Protein AF-A0A3C1DVZ7-F1 (afdb_monomer_lite)

Foldseek 3Di:
DPPVLLVVLVVCLVVLVLQLCCLQVPLPVCCPRNPHNDPPSVVSNVVSVVSVVSNVVSVCVNVDDD

pLDDT: mean 93.99, std 8.24, range [58.28, 98.38]

Structure (mmCIF, N/CA/C/O backbone):
data_AF-A0A3C1DVZ7-F1
#
_entry.id   AF-A0A3C1DVZ7-F1
#
loop_
_atom_site.group_PDB
_atom_site.id
_atom_site.type_symbol
_atom_site.label_atom_id
_atom_site.label_alt_id
_atom_site.label_comp_id
_atom_site.label_asym_id
_atom_site.label_entity_id
_atom_site.label_seq_id
_atom_site.pdbx_PDB_ins_code
_atom_site.Cartn_x
_atom_site.Cartn_y
_atom_site.Cartn_z
_atom_site.occupancy
_atom_site.B_iso_or_equiv
_atom_site.auth_seq_id
_atom_site.auth_comp_id
_atom_site.auth_asym_id
_atom_site.auth_atom_id
_atom_site.pdbx_PDB_model_num
ATOM 1 N N . MET A 1 1 ? -11.718 5.392 22.309 1.00 58.28 1 MET A N 1
ATOM 2 C CA . MET A 1 1 ? -11.360 6.115 21.053 1.00 58.28 1 MET A CA 1
ATOM 3 C C . MET A 1 1 ? -12.550 6.900 20.505 1.00 58.28 1 MET A C 1
ATOM 5 O O . MET A 1 1 ? -13.668 6.408 20.604 1.00 58.28 1 MET A O 1
ATOM 9 N N . LEU A 1 2 ? -12.342 8.082 19.904 1.00 74.38 2 LEU A N 1
ATOM 10 C CA . LEU A 1 2 ? -13.413 8.806 19.200 1.00 74.38 2 LEU A CA 1
ATOM 11 C C . LEU A 1 2 ? -13.978 7.909 18.084 1.00 74.38 2 LEU A C 1
ATOM 13 O O . LEU A 1 2 ? -13.216 7.459 17.226 1.00 74.38 2 LEU A O 1
ATOM 17 N N . SER A 1 3 ? -15.294 7.666 18.065 1.00 80.69 3 SER A N 1
ATOM 18 C CA . SER A 1 3 ? -15.954 6.854 17.025 1.00 80.69 3 SER A CA 1
ATOM 19 C C . SER A 1 3 ? -15.560 7.289 15.608 1.00 80.69 3 SER A C 1
ATOM 21 O O . SER A 1 3 ? -15.405 6.447 14.725 1.00 80.69 3 SER A O 1
ATOM 23 N N . SER A 1 4 ? -15.317 8.588 15.409 1.00 83.44 4 SER A N 1
ATOM 24 C CA . SER A 1 4 ? -14.850 9.178 14.152 1.00 83.44 4 SER A CA 1
ATOM 25 C C . SER A 1 4 ? -13.513 8.603 13.669 1.00 83.44 4 SER A C 1
ATOM 27 O O . SER A 1 4 ? -13.385 8.268 12.495 1.00 83.44 4 SER A O 1
ATOM 29 N N . THR A 1 5 ? -12.530 8.421 14.558 1.00 88.56 5 THR A N 1
ATOM 30 C CA . THR A 1 5 ? -11.207 7.878 14.199 1.00 88.56 5 THR A CA 1
ATOM 31 C C . THR A 1 5 ? -11.305 6.417 13.768 1.00 88.56 5 THR A C 1
ATOM 33 O O . THR A 1 5 ? -10.617 5.992 12.842 1.00 88.56 5 THR A O 1
ATOM 36 N N . ARG A 1 6 ? -12.206 5.652 14.396 1.00 88.56 6 ARG A N 1
ATOM 37 C CA . ARG A 1 6 ? -12.453 4.255 14.028 1.00 88.56 6 ARG A CA 1
ATOM 38 C C . ARG A 1 6 ? -13.083 4.144 12.644 1.00 88.56 6 ARG A C 1
ATOM 40 O O . ARG A 1 6 ? -12.620 3.352 11.830 1.00 88.56 6 ARG A O 1
ATOM 47 N N . TRP A 1 7 ? -14.109 4.950 12.368 1.00 92.44 7 TRP A N 1
ATOM 48 C CA . TRP A 1 7 ? -14.747 4.996 11.050 1.00 92.44 7 TRP A CA 1
ATOM 49 C C . TRP A 1 7 ? -13.769 5.399 9.953 1.00 92.44 7 TRP A C 1
ATOM 51 O O . TRP A 1 7 ? -13.728 4.759 8.905 1.00 92.44 7 TRP A O 1
ATOM 61 N N . LEU A 1 8 ? -12.933 6.401 10.226 1.00 93.19 8 LEU A N 1
ATOM 62 C CA . LEU A 1 8 ? -11.885 6.814 9.305 1.00 93.19 8 LEU A CA 1
ATOM 63 C C . LEU A 1 8 ? -10.890 5.675 9.038 1.00 93.19 8 LEU A C 1
ATOM 65 O O . LEU A 1 8 ? -10.559 5.419 7.886 1.00 93.19 8 LEU A O 1
ATOM 69 N N . GLY A 1 9 ? -10.466 4.946 10.075 1.00 93.12 9 GLY A N 1
ATOM 70 C CA . GLY A 1 9 ? -9.584 3.786 9.926 1.00 93.12 9 GLY A CA 1
ATOM 71 C C . GLY A 1 9 ? -10.187 2.677 9.059 1.00 93.12 9 GLY A C 1
ATOM 72 O O . GLY A 1 9 ? -9.503 2.154 8.182 1.00 93.12 9 GLY A O 1
ATOM 73 N N . ILE A 1 10 ? -11.473 2.362 9.247 1.00 94.50 10 ILE A N 1
ATOM 74 C CA . ILE A 1 10 ? -12.199 1.378 8.424 1.00 94.50 10 ILE A CA 1
ATOM 75 C C . ILE A 1 10 ? -12.244 1.823 6.959 1.00 94.50 10 ILE A C 1
ATOM 77 O O . ILE A 1 10 ? -12.041 1.001 6.070 1.00 94.50 10 ILE A O 1
ATOM 81 N N . LEU A 1 11 ? -12.485 3.113 6.708 1.00 96.56 11 LEU A N 1
ATOM 82 C CA . LEU A 1 11 ? -12.538 3.665 5.356 1.00 96.56 11 LEU A CA 1
ATOM 83 C C . LEU A 1 11 ? -11.164 3.652 4.672 1.00 96.56 11 LEU A C 1
ATOM 85 O O . LEU A 1 11 ? -11.078 3.354 3.488 1.00 96.56 11 LEU A O 1
ATOM 89 N N . ILE A 1 12 ? -10.098 3.967 5.410 1.00 96.06 12 ILE A N 1
ATOM 90 C CA . ILE A 1 12 ? -8.730 4.104 4.893 1.00 96.06 12 ILE A CA 1
ATOM 91 C C . ILE A 1 12 ? -8.070 2.739 4.628 1.00 96.06 12 ILE A C 1
ATOM 93 O O . ILE A 1 12 ? -7.393 2.570 3.613 1.00 96.06 12 ILE A O 1
ATOM 97 N N . LEU A 1 13 ? -8.290 1.747 5.498 1.00 97.12 13 LEU A N 1
ATOM 98 C CA . LEU A 1 13 ? -7.698 0.406 5.403 1.00 97.12 13 LEU A CA 1
ATOM 99 C C . LEU A 1 13 ? -7.757 -0.256 4.013 1.00 97.12 13 LEU A C 1
ATOM 101 O O . LEU A 1 13 ? -6.700 -0.691 3.550 1.00 97.12 13 LEU A O 1
ATOM 105 N N . PRO A 1 14 ? -8.910 -0.348 3.318 1.00 97.88 14 PRO A N 1
ATOM 106 C CA . PRO A 1 14 ? -8.973 -1.007 2.014 1.00 97.88 14 PRO A CA 1
ATOM 107 C C . PRO A 1 14 ? -8.075 -0.336 0.967 1.00 97.88 14 PRO A C 1
ATOM 109 O O . PRO A 1 14 ? -7.479 -1.036 0.149 1.00 97.88 14 PRO A O 1
ATOM 112 N N . PHE A 1 15 ? -7.906 0.990 1.019 1.00 97.62 15 PHE A N 1
ATOM 113 C CA . PHE A 1 15 ? -7.010 1.706 0.108 1.00 97.62 15 PHE A CA 1
ATOM 114 C C . PHE A 1 15 ? -5.544 1.373 0.371 1.00 97.62 15 PHE A C 1
ATOM 116 O O . PHE A 1 15 ? -4.794 1.171 -0.582 1.00 97.62 15 PHE A O 1
ATOM 123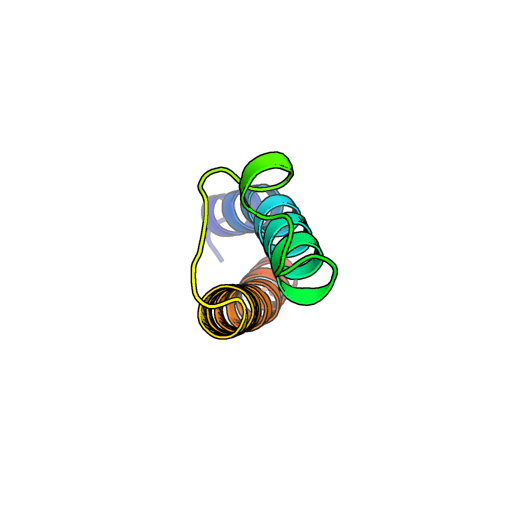 N N . LEU A 1 16 ? -5.129 1.266 1.640 1.00 97.81 16 LEU A N 1
ATOM 124 C CA . LEU A 1 16 ? -3.754 0.866 1.952 1.00 97.81 16 LEU A CA 1
ATOM 125 C C . LEU A 1 16 ? -3.490 -0.574 1.537 1.00 97.81 16 LEU A C 1
ATOM 127 O O . LEU A 1 16 ? -2.438 -0.847 0.972 1.00 97.81 16 LEU A O 1
ATOM 131 N N . VAL A 1 17 ? -4.438 -1.481 1.784 1.00 98.31 17 VAL A N 1
ATOM 132 C CA . VAL A 1 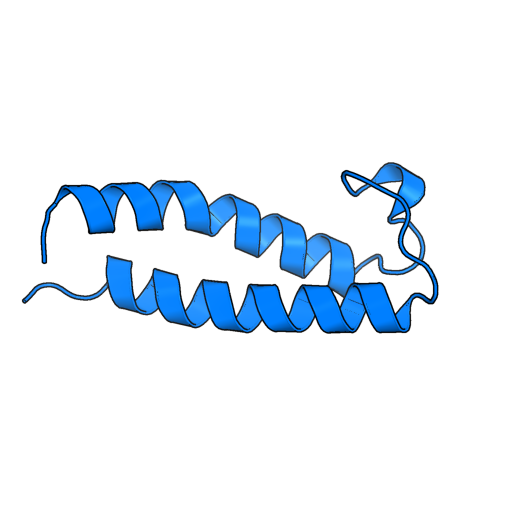17 ? -4.312 -2.881 1.362 1.00 98.31 17 VAL A CA 1
ATOM 133 C C . VAL A 1 17 ? -4.166 -2.962 -0.154 1.00 98.31 17 VAL A C 1
ATOM 135 O O . VAL A 1 17 ? -3.221 -3.586 -0.635 1.00 98.31 17 VAL A O 1
ATOM 138 N N . ALA A 1 18 ? -5.036 -2.286 -0.909 1.00 98.25 18 ALA A N 1
ATOM 139 C CA . ALA A 1 18 ? -4.939 -2.241 -2.364 1.00 98.25 18 ALA A CA 1
ATOM 140 C C . ALA A 1 18 ? -3.588 -1.667 -2.820 1.00 98.25 18 ALA A C 1
ATOM 142 O O . ALA A 1 18 ? -2.902 -2.288 -3.629 1.00 98.25 18 ALA A O 1
ATOM 143 N N . ALA A 1 19 ? -3.156 -0.535 -2.258 1.00 97.69 19 ALA A N 1
ATOM 144 C CA . ALA A 1 19 ? -1.886 0.088 -2.613 1.00 97.69 19 ALA A CA 1
ATOM 145 C C . ALA A 1 19 ? -0.678 -0.812 -2.293 1.00 97.69 19 ALA A C 1
ATOM 147 O O . ALA A 1 19 ? 0.188 -0.994 -3.146 1.00 97.69 19 ALA A O 1
ATOM 148 N N . SER A 1 20 ? -0.631 -1.435 -1.111 1.00 98.12 20 SER A N 1
ATOM 149 C CA . SER A 1 20 ? 0.413 -2.403 -0.753 1.00 98.12 20 SER A CA 1
ATOM 150 C C . SER A 1 20 ? 0.459 -3.579 -1.724 1.00 98.12 20 SER A C 1
ATOM 152 O O . SER A 1 20 ? 1.541 -3.933 -2.186 1.00 98.12 20 SER A O 1
ATOM 154 N N . VAL A 1 21 ? -0.692 -4.171 -2.061 1.00 98.31 21 VAL A N 1
ATOM 155 C CA . VAL A 1 21 ? -0.766 -5.321 -2.977 1.00 98.31 21 VAL A CA 1
ATOM 156 C C . VAL A 1 21 ? -0.293 -4.939 -4.376 1.00 98.31 21 VAL A C 1
ATOM 158 O O . VAL A 1 21 ? 0.511 -5.660 -4.965 1.00 98.31 21 VAL A O 1
ATOM 161 N N . LEU A 1 22 ? -0.738 -3.797 -4.900 1.00 98.25 22 LEU A N 1
ATOM 162 C CA . LEU A 1 22 ? -0.357 -3.343 -6.236 1.00 98.25 22 LEU A CA 1
ATOM 163 C C . LEU A 1 22 ? 1.140 -3.034 -6.327 1.00 98.25 22 LEU A C 1
ATOM 165 O O . LEU A 1 22 ? 1.793 -3.449 -7.282 1.00 98.25 22 LEU A O 1
ATOM 169 N N . LEU A 1 23 ? 1.699 -2.355 -5.324 1.00 97.88 23 LEU A N 1
ATOM 170 C CA . LEU A 1 23 ? 3.098 -1.934 -5.350 1.00 97.88 23 LEU A CA 1
ATOM 171 C C . LEU A 1 23 ? 4.091 -3.061 -5.045 1.00 97.88 23 LEU A C 1
ATOM 173 O O . LEU A 1 23 ? 5.209 -3.013 -5.549 1.00 97.88 23 LEU A O 1
ATOM 177 N N . TYR A 1 24 ? 3.713 -4.077 -4.265 1.00 97.50 24 TYR A N 1
ATOM 178 C CA . TYR A 1 24 ? 4.564 -5.253 -4.050 1.00 97.50 24 TYR A CA 1
ATOM 179 C C . TYR A 1 24 ? 4.386 -6.338 -5.108 1.00 97.50 24 TYR A C 1
ATOM 181 O O . TYR A 1 24 ? 5.370 -6.950 -5.516 1.00 97.50 24 TYR A O 1
ATOM 189 N N . GLY A 1 25 ? 3.151 -6.589 -5.546 1.00 97.44 25 GLY A N 1
ATOM 190 C CA . GLY A 1 25 ? 2.849 -7.627 -6.531 1.00 97.44 25 GLY A CA 1
ATOM 191 C C . GLY A 1 25 ? 3.184 -7.210 -7.962 1.00 97.44 25 GLY A C 1
ATOM 192 O O . GLY A 1 25 ? 3.622 -8.040 -8.754 1.00 97.44 25 GLY A O 1
ATOM 193 N N . PHE A 1 26 ? 3.022 -5.924 -8.291 1.00 97.44 26 PHE A N 1
ATOM 194 C CA . PHE A 1 26 ? 3.178 -5.406 -9.653 1.00 97.44 26 PHE A CA 1
ATOM 195 C C . PHE A 1 26 ? 4.034 -4.124 -9.721 1.00 97.44 26 PHE A C 1
ATOM 197 O O . PHE A 1 26 ? 3.629 -3.140 -10.349 1.00 97.44 26 PHE A O 1
ATOM 204 N N . PRO A 1 27 ? 5.254 -4.108 -9.146 1.00 96.88 27 PRO A N 1
ATOM 205 C CA . PRO A 1 27 ? 6.081 -2.899 -9.066 1.00 96.88 27 PRO A CA 1
ATOM 206 C C . PRO A 1 27 ? 6.540 -2.364 -10.434 1.00 96.88 27 PRO A C 1
ATOM 208 O O . PRO A 1 27 ? 6.975 -1.221 -10.534 1.00 96.88 27 PRO A O 1
ATOM 211 N N . PHE A 1 28 ? 6.441 -3.172 -11.495 1.00 97.50 28 PHE A N 1
ATOM 212 C CA . PHE A 1 28 ? 6.784 -2.787 -12.869 1.00 97.50 28 PHE A CA 1
ATOM 213 C C . PHE A 1 28 ? 5.595 -2.251 -13.679 1.00 97.50 28 PHE A C 1
ATOM 215 O O . PHE A 1 28 ? 5.795 -1.809 -14.806 1.00 97.50 28 PHE A O 1
ATOM 222 N N . SER A 1 29 ? 4.373 -2.301 -13.141 1.00 97.25 29 SER A N 1
ATOM 223 C CA . SER A 1 29 ? 3.135 -1.957 -13.863 1.00 97.25 29 SER A CA 1
ATOM 224 C C . SER A 1 29 ? 2.357 -0.816 -13.203 1.00 97.25 29 SER A C 1
ATOM 226 O O . SER A 1 29 ? 1.141 -0.691 -13.369 1.00 97.25 29 SER A O 1
ATOM 228 N N . THR A 1 30 ? 3.051 0.032 -12.437 1.00 97.44 30 THR A N 1
ATOM 229 C CA . THR A 1 30 ? 2.452 1.197 -11.762 1.00 97.44 30 THR A CA 1
ATOM 230 C C . THR A 1 30 ? 1.856 2.216 -12.735 1.00 97.44 30 THR A C 1
ATOM 232 O O . THR A 1 30 ? 0.961 2.954 -12.357 1.00 97.44 30 THR A O 1
ATOM 235 N N . ASP A 1 31 ? 2.305 2.226 -13.993 1.00 97.00 31 ASP A N 1
ATOM 236 C CA . ASP A 1 31 ? 1.773 3.066 -15.073 1.00 97.00 31 ASP A CA 1
ATOM 237 C C . ASP A 1 31 ? 0.320 2.735 -15.447 1.00 97.00 31 ASP A C 1
ATOM 239 O O . ASP A 1 31 ? -0.394 3.596 -15.953 1.00 97.00 31 ASP A O 1
ATOM 243 N N . ARG A 1 32 ? -0.119 1.494 -15.202 1.00 97.00 32 ARG A N 1
ATOM 244 C CA . ARG A 1 32 ? -1.483 1.026 -15.503 1.00 97.00 32 ARG A CA 1
ATOM 245 C C . ARG A 1 32 ? -2.318 0.796 -14.258 1.00 97.00 32 ARG A C 1
ATOM 247 O O . ARG A 1 32 ? -3.526 0.997 -14.284 1.00 97.00 32 ARG A O 1
ATOM 254 N N . LEU A 1 33 ? -1.684 0.285 -13.206 1.00 97.19 33 LEU A N 1
ATOM 255 C CA . LEU A 1 33 ? -2.380 -0.237 -12.034 1.00 97.19 33 LEU A CA 1
ATOM 256 C C . LEU A 1 33 ? -2.423 0.749 -10.870 1.00 97.19 33 LEU A C 1
ATOM 258 O O . LEU A 1 33 ? -3.228 0.571 -9.961 1.00 97.19 33 LEU A O 1
ATOM 262 N N . PHE A 1 34 ? -1.560 1.763 -10.871 1.00 96.69 34 PHE A N 1
ATOM 263 C CA . PHE A 1 34 ? -1.461 2.729 -9.788 1.00 96.69 34 PHE A CA 1
ATOM 264 C C . PHE A 1 34 ? -1.798 4.137 -10.278 1.00 96.69 34 PHE A C 1
ATOM 266 O O . PHE A 1 34 ? -1.881 4.397 -11.475 1.00 96.69 34 PHE A O 1
ATOM 273 N N . ALA A 1 35 ? -2.012 5.059 -9.341 1.00 96.31 35 ALA A N 1
ATOM 274 C CA . ALA A 1 35 ? -2.431 6.420 -9.665 1.00 96.31 35 ALA A CA 1
ATOM 275 C C . ALA A 1 35 ? -1.368 7.218 -10.449 1.00 96.31 35 ALA A C 1
ATOM 277 O O . ALA A 1 35 ? -1.703 8.200 -11.108 1.00 96.31 35 ALA A O 1
ATOM 278 N N . TRP A 1 36 ? -0.097 6.811 -10.384 1.00 97.62 36 TRP A N 1
ATOM 279 C CA . TRP A 1 36 ? 0.992 7.376 -11.178 1.00 97.62 36 TRP A CA 1
ATOM 280 C C . TRP A 1 36 ? 2.123 6.361 -11.376 1.00 97.62 36 TRP A C 1
ATOM 282 O O . TRP A 1 36 ? 2.276 5.404 -10.613 1.00 97.62 36 TRP A O 1
ATOM 292 N N . THR A 1 37 ? 2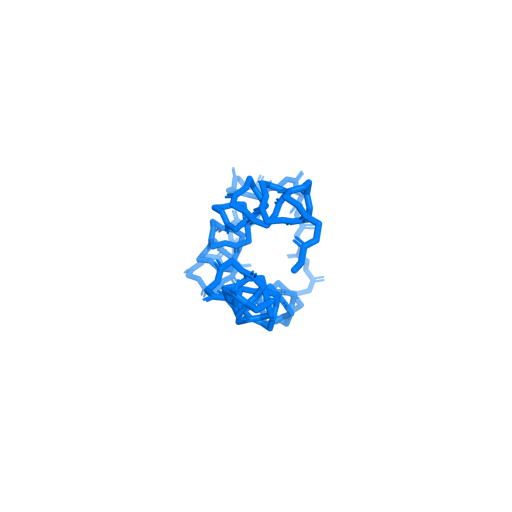.962 6.610 -12.381 1.00 97.69 37 THR A N 1
ATOM 293 C CA . THR A 1 37 ? 4.146 5.794 -12.671 1.00 97.69 37 THR A CA 1
ATOM 294 C C . THR A 1 37 ? 5.250 6.031 -11.643 1.00 97.69 37 THR A C 1
ATOM 296 O O . THR A 1 37 ? 5.676 7.168 -11.437 1.00 97.69 37 THR A O 1
ATOM 299 N N . ILE A 1 38 ? 5.788 4.958 -11.060 1.00 97.75 38 ILE A N 1
ATOM 300 C CA . ILE A 1 38 ? 6.896 5.010 -10.100 1.00 97.75 38 ILE A CA 1
ATOM 301 C C . ILE A 1 38 ? 8.128 4.326 -10.699 1.00 97.75 38 ILE A C 1
ATOM 303 O O . ILE A 1 38 ? 8.065 3.186 -11.156 1.00 97.75 38 ILE A O 1
ATOM 307 N N . LYS A 1 39 ? 9.272 5.021 -10.688 1.00 96.06 39 LYS A N 1
ATOM 308 C CA . LYS A 1 39 ? 10.573 4.478 -11.102 1.00 96.06 39 LYS A CA 1
ATOM 309 C C . LYS A 1 39 ? 11.667 4.897 -10.108 1.00 96.06 39 LYS A C 1
ATOM 311 O O . LYS A 1 39 ? 11.666 6.057 -9.701 1.00 96.06 39 LYS A O 1
ATOM 316 N N . PRO A 1 40 ? 12.624 4.012 -9.768 1.00 97.19 40 PRO A N 1
ATOM 317 C CA . PRO A 1 40 ? 12.684 2.590 -10.130 1.00 97.19 40 PRO A CA 1
ATOM 318 C C . PRO A 1 40 ? 11.634 1.726 -9.384 1.00 97.19 40 PRO A C 1
ATOM 320 O O . PRO A 1 40 ? 11.064 2.186 -8.395 1.00 97.19 40 PRO A O 1
ATOM 323 N N . PRO A 1 41 ? 11.406 0.461 -9.802 1.00 97.12 41 PRO A N 1
ATOM 324 C CA . PRO A 1 41 ? 10.485 -0.480 -9.138 1.00 97.12 41 PRO A CA 1
ATOM 325 C C . PRO A 1 41 ? 10.748 -0.653 -7.635 1.00 97.12 41 PRO A C 1
ATOM 327 O O . PRO A 1 41 ? 9.822 -0.838 -6.851 1.00 97.12 41 PRO A O 1
ATOM 330 N N . LEU A 1 42 ? 12.007 -0.522 -7.206 1.00 98.25 42 LEU A N 1
ATOM 331 C CA . LEU A 1 42 ? 12.372 -0.567 -5.790 1.00 98.25 42 LEU A CA 1
ATOM 332 C C . LEU A 1 42 ? 11.710 0.559 -4.977 1.00 98.25 42 LEU A C 1
ATOM 334 O O . LEU A 1 42 ? 11.291 0.327 -3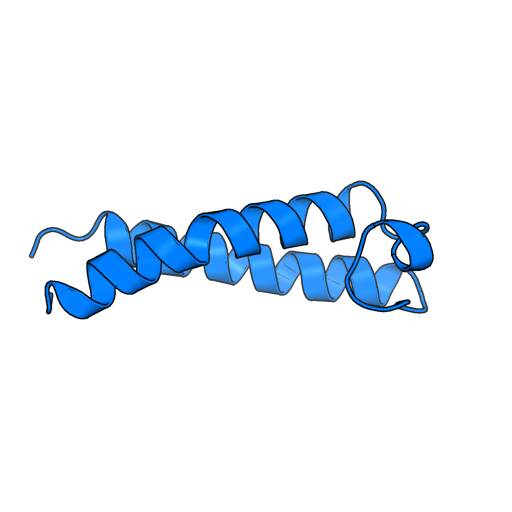.847 1.00 98.25 42 LEU A O 1
ATOM 338 N N . THR A 1 43 ? 11.540 1.752 -5.552 1.00 98.00 43 THR A N 1
ATOM 339 C CA . THR A 1 43 ? 10.815 2.859 -4.910 1.00 98.00 43 THR A CA 1
ATOM 340 C C . THR A 1 43 ? 9.329 2.541 -4.759 1.00 98.00 43 THR A C 1
ATOM 342 O O . THR A 1 43 ? 8.741 2.876 -3.732 1.00 98.00 43 THR A O 1
ATOM 345 N N . ALA A 1 44 ? 8.729 1.847 -5.734 1.00 98.06 44 ALA A N 1
ATOM 346 C CA . ALA A 1 44 ? 7.350 1.370 -5.633 1.00 98.06 44 ALA A CA 1
ATOM 347 C C . ALA A 1 44 ? 7.206 0.395 -4.456 1.00 98.06 44 ALA A C 1
ATOM 349 O O . ALA A 1 44 ? 6.360 0.597 -3.591 1.00 98.06 44 ALA A O 1
ATOM 350 N N . MET A 1 45 ? 8.095 -0.594 -4.355 1.00 98.19 45 MET A N 1
ATOM 351 C CA . MET A 1 45 ? 8.089 -1.564 -3.253 1.00 98.19 45 MET A CA 1
ATOM 352 C C . MET A 1 45 ? 8.358 -0.906 -1.893 1.00 98.19 45 MET A C 1
ATOM 354 O O . MET A 1 45 ? 7.723 -1.262 -0.902 1.00 98.19 45 MET A O 1
ATOM 358 N N . LEU A 1 46 ? 9.256 0.084 -1.832 1.00 98.38 46 LEU A N 1
ATOM 359 C CA . LEU A 1 46 ? 9.525 0.848 -0.612 1.00 98.38 46 LEU A CA 1
ATOM 360 C C . LEU A 1 46 ? 8.277 1.613 -0.149 1.00 98.38 46 LEU A C 1
ATOM 362 O O . LEU A 1 46 ? 7.927 1.567 1.029 1.00 98.38 46 LEU A O 1
ATOM 366 N N . LEU A 1 47 ? 7.563 2.265 -1.068 1.00 98.00 47 LEU A N 1
ATOM 367 C CA . LEU A 1 47 ? 6.286 2.914 -0.768 1.00 98.00 47 LEU A CA 1
ATOM 368 C C . LEU A 1 47 ? 5.219 1.888 -0.347 1.00 98.00 47 LEU A C 1
ATOM 370 O O . LEU A 1 47 ? 4.510 2.102 0.636 1.00 98.00 47 LEU A O 1
ATOM 374 N N . GLY A 1 48 ? 5.168 0.736 -1.021 1.00 97.81 48 GLY A N 1
ATOM 375 C CA . GLY A 1 48 ? 4.353 -0.415 -0.628 1.00 97.81 48 GLY A CA 1
ATOM 376 C C . GLY A 1 48 ? 4.601 -0.845 0.821 1.00 97.81 48 GLY A C 1
ATOM 377 O O . GLY A 1 48 ? 3.646 -1.143 1.541 1.00 97.81 48 GLY A O 1
ATOM 378 N N . SER A 1 49 ? 5.859 -0.803 1.274 1.00 98.00 49 SER A N 1
ATOM 379 C CA . SER A 1 49 ? 6.262 -1.119 2.653 1.00 98.00 49 SER A CA 1
ATOM 380 C C . SER A 1 49 ? 5.705 -0.126 3.671 1.00 98.00 49 SER A C 1
ATOM 382 O O . SER A 1 49 ? 5.197 -0.525 4.721 1.00 98.00 49 SER A O 1
ATOM 384 N N . ALA A 1 50 ? 5.714 1.166 3.332 1.00 97.69 50 ALA A N 1
ATOM 385 C CA . ALA A 1 50 ? 5.123 2.202 4.167 1.00 97.69 50 ALA A CA 1
ATOM 386 C C . ALA A 1 50 ? 3.610 1.979 4.325 1.00 97.69 50 ALA A C 1
ATOM 388 O O . ALA A 1 50 ? 3.078 2.101 5.431 1.00 97.69 50 ALA A O 1
ATOM 389 N N . TYR A 1 51 ? 2.925 1.564 3.253 1.00 97.75 51 TYR A N 1
ATOM 390 C CA . TYR A 1 51 ? 1.515 1.184 3.330 1.00 97.75 51 TYR A CA 1
ATOM 391 C C . TYR A 1 51 ? 1.287 -0.046 4.214 1.00 97.75 51 TYR A C 1
ATOM 393 O O . TYR A 1 51 ? 0.333 -0.035 4.984 1.00 97.75 51 TYR A O 1
ATOM 401 N N . VAL A 1 52 ? 2.180 -1.044 4.224 1.00 98.12 52 VAL A N 1
ATOM 402 C CA . VAL A 1 52 ? 2.085 -2.179 5.167 1.00 98.12 52 VAL A CA 1
ATOM 403 C C . VAL A 1 52 ? 2.163 -1.700 6.620 1.00 98.12 52 VAL A C 1
ATOM 405 O O . VAL A 1 52 ? 1.355 -2.120 7.452 1.00 98.12 52 VAL A O 1
ATOM 408 N N . GLY A 1 53 ? 3.067 -0.764 6.923 1.00 97.69 53 GLY A N 1
ATOM 409 C CA . GLY A 1 53 ? 3.127 -0.116 8.236 1.00 97.69 53 GLY A CA 1
ATOM 410 C C . GLY A 1 53 ? 1.817 0.596 8.598 1.00 97.69 53 GLY A C 1
ATOM 411 O O . GLY A 1 53 ? 1.311 0.451 9.713 1.00 97.69 53 GLY A O 1
ATOM 412 N N . GLY A 1 54 ? 1.218 1.30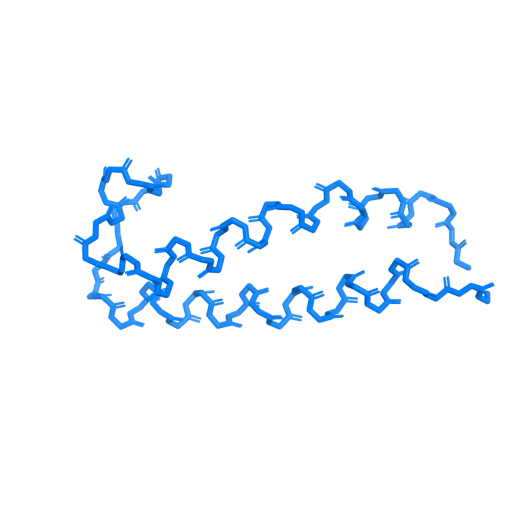3 7.639 1.00 97.06 54 GLY A N 1
ATOM 413 C CA . GLY A 1 54 ? -0.091 1.931 7.806 1.00 97.06 54 GLY A CA 1
ATOM 414 C C . GLY A 1 54 ? -1.229 0.923 8.019 1.00 97.06 54 GLY A C 1
ATOM 415 O O . GLY A 1 54 ? -2.074 1.152 8.881 1.00 97.06 54 GLY A O 1
ATOM 416 N N . ILE A 1 55 ? -1.240 -0.214 7.313 1.00 98.06 55 ILE A N 1
ATOM 417 C CA . ILE A 1 55 ? -2.228 -1.292 7.511 1.00 98.06 55 ILE A CA 1
ATOM 418 C C . ILE A 1 55 ? -2.157 -1.800 8.946 1.00 98.06 55 ILE A C 1
ATOM 420 O O . ILE A 1 55 ? -3.189 -1.915 9.605 1.00 98.06 55 ILE A O 1
ATOM 424 N N . TRP A 1 56 ? -0.950 -2.064 9.452 1.00 97.44 56 TRP A N 1
ATOM 425 C CA . TRP A 1 56 ? -0.766 -2.481 10.838 1.00 97.44 56 TRP A CA 1
ATOM 426 C C . TRP A 1 56 ? -1.297 -1.425 11.812 1.00 97.44 56 TRP A C 1
ATOM 428 O O . TRP A 1 56 ? -2.108 -1.739 12.684 1.00 97.44 56 TRP A O 1
ATOM 438 N N . PHE A 1 57 ? -0.900 -0.164 11.634 1.00 95.25 57 PHE A N 1
ATOM 439 C CA . PHE A 1 57 ? -1.336 0.939 12.488 1.00 95.25 57 PHE A CA 1
ATOM 440 C C . PHE A 1 57 ? -2.862 1.101 12.499 1.00 95.25 57 PHE A C 1
ATOM 442 O O . PHE A 1 57 ? -3.482 1.043 13.561 1.00 95.25 57 PHE A O 1
ATOM 449 N N . PHE A 1 58 ? -3.492 1.255 11.333 1.00 94.31 58 PHE A N 1
ATOM 450 C CA . PHE A 1 58 ? -4.939 1.453 11.246 1.00 94.31 58 PHE A CA 1
ATOM 451 C C . PHE A 1 58 ? -5.720 0.193 11.626 1.00 94.31 58 PHE A C 1
ATOM 453 O O . PHE A 1 58 ? -6.783 0.305 12.232 1.00 94.31 58 PHE A O 1
ATOM 460 N N . GLY A 1 59 ? -5.180 -1.000 11.371 1.00 95.56 59 GLY A N 1
ATOM 461 C CA . GLY A 1 59 ? -5.737 -2.258 11.866 1.00 95.56 59 GLY A CA 1
ATOM 462 C C . GLY A 1 59 ? -5.807 -2.285 13.392 1.00 95.56 59 GLY A C 1
ATOM 463 O O . GLY A 1 59 ? -6.843 -2.635 13.957 1.00 95.56 59 GLY A O 1
ATOM 464 N N . ARG A 1 60 ? -4.749 -1.824 14.074 1.00 94.50 60 ARG A N 1
ATOM 465 C CA . ARG A 1 60 ? -4.743 -1.653 15.535 1.00 94.50 60 ARG A CA 1
ATOM 466 C C . ARG A 1 60 ? -5.743 -0.588 15.984 1.00 94.50 60 ARG A C 1
ATOM 468 O O . ARG A 1 60 ? -6.478 -0.841 16.928 1.00 94.50 60 ARG A O 1
ATOM 475 N N . VAL A 1 61 ? -5.833 0.548 15.287 1.00 91.31 61 VAL A N 1
ATOM 476 C CA . VAL A 1 61 ? -6.811 1.613 15.593 1.00 91.31 61 VAL A CA 1
ATOM 477 C C . VAL A 1 61 ? -8.254 1.115 15.488 1.00 91.31 61 VAL A C 1
ATOM 479 O O . VAL A 1 61 ? -9.084 1.448 16.326 1.00 91.31 61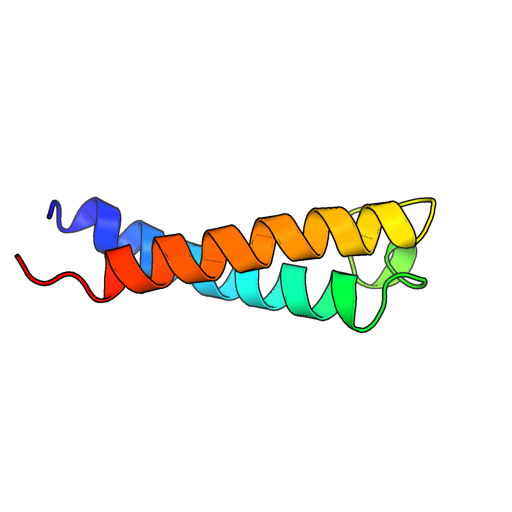 VAL A O 1
ATOM 482 N N . VAL A 1 62 ? -8.568 0.302 14.480 1.00 91.44 62 VAL A N 1
ATOM 483 C CA . VAL A 1 62 ? -9.914 -0.259 14.307 1.00 91.44 62 VAL A CA 1
ATOM 484 C C . VAL A 1 62 ? -10.215 -1.346 15.342 1.00 91.44 62 VAL A C 1
ATOM 486 O O . VAL A 1 62 ? -11.357 -1.460 15.794 1.00 91.44 62 VAL A O 1
ATOM 489 N N . ALA A 1 63 ? -9.206 -2.130 15.730 1.00 90.81 63 ALA A N 1
ATOM 490 C CA . ALA A 1 63 ? -9.334 -3.199 16.717 1.00 90.81 63 ALA A CA 1
ATOM 491 C C . ALA A 1 63 ? -9.387 -2.698 18.172 1.00 90.81 63 ALA A C 1
ATOM 493 O O . ALA A 1 63 ? -9.895 -3.411 19.038 1.00 90.81 63 ALA A O 1
ATOM 494 N N . GLU A 1 64 ? -8.878 -1.500 18.452 1.00 87.44 64 GLU A N 1
ATOM 495 C CA . GLU A 1 64 ? -8.843 -0.924 19.794 1.00 87.44 64 GLU A CA 1
ATOM 496 C C . GLU A 1 64 ? -10.263 -0.567 20.272 1.00 87.44 64 GLU A C 1
ATOM 498 O O . GLU A 1 64 ? -10.998 0.196 19.639 1.00 87.44 64 GLU A O 1
ATOM 503 N N . ARG A 1 65 ? -10.678 -1.154 21.401 1.00 67.94 65 ARG A N 1
ATOM 504 C CA . ARG A 1 65 ? -12.041 -1.025 21.952 1.00 67.94 65 ARG A CA 1
ATOM 505 C C . ARG A 1 65 ? -12.114 -0.218 23.254 1.00 67.94 65 ARG A C 1
ATOM 507 O O . ARG A 1 65 ? -13.165 -0.233 23.891 1.00 67.94 65 ARG A O 1
ATOM 514 N N . ARG A 1 66 ? -11.034 0.465 23.649 1.00 60.50 66 ARG A N 1
ATOM 515 C CA . ARG A 1 66 ? -10.922 1.160 24.941 1.00 60.50 66 ARG A CA 1
ATOM 516 C C . ARG A 1 66 ? -11.192 2.664 24.867 1.00 60.50 66 ARG A C 1
ATOM 518 O O . ARG A 1 66 ? -10.820 3.331 23.866 1.00 60.50 66 ARG A O 1
#

Sequence (66 aa):
MLSSTRWLGILILPFLVAASVLLYGFPFSTDRLFAWTIKPPLTAMLLGSAYVGGIWFFGRVVAERR

Secondary structure (DSSP, 8-state):
--HHHHHHHHHHHHHHHHHHHHHHH-TT-HHHHSSS--SSHHHHHHHHHHHHHHHHHHHHHHH---

Radius of gyration: 13.62 Å; chains: 1; bounding box: 29×17×40 Å